Protein AF-A0A382B1I5-F1 (afdb_monomer_lite)

Sequence (67 aa):
MNEYFDNLLKATGNEFGSKVSDGVEAGDVSGYIDTGSYILNALISGDIYGGIPTNKITAFAGETATG

Organism: NCBI:txid408172

Radius of gyration: 17.95 Å; chains: 1; bounding box: 40×22×45 Å

Foldseek 3Di:
DVVVVVVVVVVVPDPQDDDVVVPRVVPDQPAADDPVALVQQCVQPVGSPHHHRPPDDDDDDDDPPPD

Structure (mmCIF, N/CA/C/O backbone):
data_AF-A0A382B1I5-F1
#
_entry.id   AF-A0A382B1I5-F1
#
loop_
_atom_site.group_PDB
_atom_site.id
_atom_site.type_symbol
_atom_site.label_atom_id
_atom_site.label_alt_id
_atom_site.label_comp_id
_atom_site.label_asym_id
_atom_site.label_entity_id
_atom_site.label_seq_id
_atom_site.pdbx_PDB_ins_code
_atom_site.Cartn_x
_atom_site.Cartn_y
_atom_site.Cartn_z
_atom_site.occupancy
_atom_site.B_iso_or_equiv
_atom_site.auth_seq_id
_atom_site.auth_comp_id
_atom_site.auth_asym_id
_atom_site.auth_atom_id
_atom_site.pdbx_PDB_model_num
ATOM 1 N N . MET A 1 1 ? -18.619 -12.248 26.333 1.00 54.59 1 MET A N 1
ATOM 2 C CA . MET A 1 1 ? -17.174 -11.982 26.138 1.00 54.59 1 MET A CA 1
ATOM 3 C C . MET A 1 1 ? -16.900 -10.504 25.845 1.00 54.59 1 MET A C 1
ATOM 5 O O . MET A 1 1 ? -15.960 -9.974 26.415 1.00 54.59 1 MET A O 1
ATOM 9 N N . ASN A 1 2 ? -17.741 -9.818 25.056 1.00 59.06 2 ASN A N 1
ATOM 10 C CA . ASN A 1 2 ? -17.580 -8.386 24.740 1.00 59.06 2 ASN A CA 1
ATOM 11 C C . ASN A 1 2 ? -17.541 -7.461 25.974 1.00 59.06 2 ASN A C 1
ATOM 13 O O . ASN A 1 2 ? -16.645 -6.631 26.067 1.00 59.06 2 ASN A O 1
ATOM 17 N N . GLU A 1 3 ? -18.416 -7.677 26.964 1.00 72.12 3 GLU A N 1
ATOM 18 C CA . GLU A 1 3 ? -18.477 -6.833 28.174 1.00 72.12 3 GLU A CA 1
ATOM 19 C C . GLU A 1 3 ? -17.215 -6.887 29.051 1.00 72.12 3 GLU A C 1
ATOM 21 O O . GLU A 1 3 ? -16.926 -5.940 29.777 1.00 72.12 3 GLU A O 1
ATOM 26 N N . TYR A 1 4 ? -16.440 -7.976 28.999 1.00 75.00 4 TYR A N 1
ATOM 27 C CA . TYR A 1 4 ? -15.224 -8.110 29.808 1.00 75.00 4 TYR A CA 1
ATOM 28 C C . TYR A 1 4 ? -14.128 -7.145 29.342 1.00 75.00 4 TYR A C 1
ATOM 30 O O . TYR A 1 4 ? -13.503 -6.471 30.158 1.00 75.00 4 TYR A O 1
ATOM 38 N N . PHE A 1 5 ? -13.937 -7.037 28.026 1.00 69.44 5 PHE A N 1
ATOM 39 C CA . PHE A 1 5 ? -12.955 -6.127 27.440 1.00 69.44 5 PHE A CA 1
ATOM 40 C C . PHE A 1 5 ? -13.361 -4.661 27.610 1.00 69.44 5 PHE A C 1
ATOM 42 O O . PHE A 1 5 ? -12.503 -3.831 27.894 1.00 69.44 5 PHE A O 1
ATOM 49 N N . ASP A 1 6 ? -14.659 -4.356 27.528 1.00 70.12 6 ASP A N 1
ATOM 50 C CA . ASP A 1 6 ? -15.171 -2.999 27.762 1.00 70.12 6 ASP A CA 1
ATOM 51 C C . ASP A 1 6 ? -14.985 -2.555 29.219 1.00 70.12 6 ASP A C 1
ATOM 53 O O . ASP A 1 6 ? -14.620 -1.409 29.486 1.00 70.12 6 ASP A O 1
ATOM 57 N N . ASN A 1 7 ? -15.180 -3.467 30.175 1.00 72.81 7 ASN A N 1
ATOM 58 C CA . ASN A 1 7 ? -14.942 -3.192 31.591 1.00 72.81 7 ASN A CA 1
ATOM 59 C C . ASN A 1 7 ? -1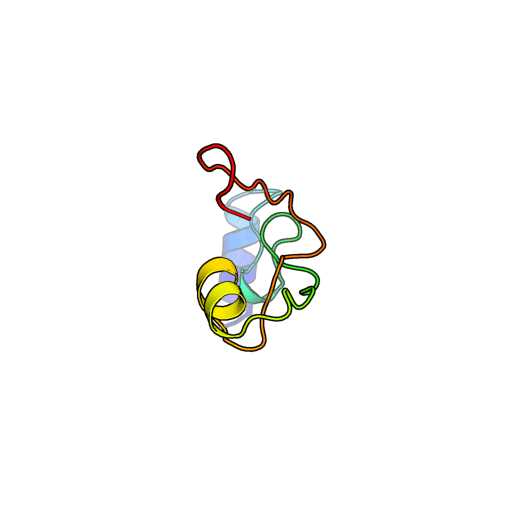3.446 -3.058 31.918 1.00 72.81 7 ASN A C 1
ATOM 61 O O . ASN A 1 7 ? -13.081 -2.214 32.736 1.00 72.81 7 ASN A O 1
ATOM 65 N N . LEU A 1 8 ? -12.577 -3.834 31.258 1.00 72.12 8 LEU A N 1
ATOM 66 C CA . LEU A 1 8 ? -11.123 -3.686 31.377 1.00 72.12 8 LEU A CA 1
ATOM 67 C C . LEU A 1 8 ? -10.641 -2.336 30.840 1.00 72.12 8 LEU A C 1
ATOM 69 O O . LEU A 1 8 ? -9.901 -1.654 31.542 1.00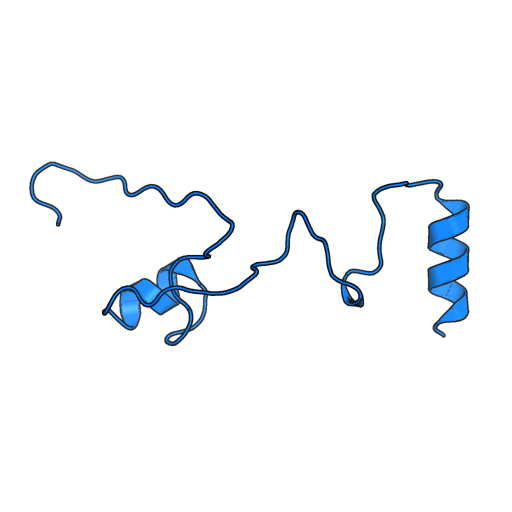 72.12 8 LEU A O 1
ATOM 73 N N . LEU A 1 9 ? -11.089 -1.921 29.649 1.00 68.44 9 LEU A N 1
ATOM 74 C CA . LEU A 1 9 ? -10.751 -0.611 29.074 1.00 68.44 9 LEU A CA 1
ATOM 75 C C . LEU A 1 9 ? -11.150 0.543 30.006 1.00 68.44 9 LEU A C 1
ATOM 77 O O . LEU A 1 9 ? -10.365 1.459 30.227 1.00 68.44 9 LEU A O 1
ATOM 81 N N . LYS A 1 10 ? -12.349 0.479 30.602 1.00 68.75 10 LYS A N 1
ATOM 82 C CA . LYS A 1 10 ? -12.809 1.489 31.569 1.00 68.75 10 LYS A CA 1
ATOM 83 C C . LYS A 1 10 ? -11.964 1.515 32.844 1.00 68.75 10 LYS A C 1
ATOM 85 O O . LYS A 1 10 ? -11.741 2.588 33.394 1.00 68.75 10 LYS A O 1
ATOM 90 N N . ALA A 1 11 ? -11.495 0.359 33.314 1.00 68.31 11 ALA A N 1
ATOM 91 C CA . ALA A 1 11 ? -10.677 0.255 34.521 1.00 68.31 11 ALA A CA 1
ATOM 92 C C . ALA A 1 11 ? -9.227 0.730 34.318 1.00 68.31 11 ALA A C 1
ATOM 94 O O . ALA A 1 11 ? -8.597 1.160 35.282 1.00 68.31 11 ALA A O 1
ATOM 95 N N . THR A 1 12 ? -8.690 0.666 33.093 1.00 66.06 12 THR A N 1
ATOM 96 C CA . THR A 1 12 ? -7.313 1.111 32.811 1.00 66.06 12 THR A CA 1
ATOM 97 C C . THR A 1 12 ? -7.176 2.631 32.725 1.00 66.06 12 THR A C 1
ATOM 99 O O . THR A 1 12 ? -6.056 3.129 32.797 1.00 66.06 12 THR A O 1
ATOM 102 N N . GLY A 1 13 ? -8.285 3.371 32.579 1.00 58.94 13 GLY A N 1
ATOM 103 C CA . GLY A 1 13 ? -8.280 4.837 32.497 1.00 58.94 13 GLY A CA 1
ATOM 104 C C . GLY A 1 13 ? -7.490 5.391 31.306 1.00 58.94 13 GLY A C 1
ATOM 105 O O . GLY A 1 13 ? -7.128 6.563 31.310 1.00 58.94 13 GLY A O 1
ATOM 106 N N . ASN A 1 14 ? -7.185 4.554 30.309 1.00 63.59 14 ASN A N 1
ATOM 107 C CA . ASN A 1 14 ? -6.381 4.942 29.161 1.00 63.59 14 ASN A CA 1
ATOM 108 C C . ASN A 1 14 ? -7.274 5.526 28.060 1.00 63.59 14 ASN A C 1
ATOM 110 O O . ASN A 1 14 ? -7.902 4.798 27.297 1.00 63.59 14 ASN A O 1
ATOM 114 N N . GLU A 1 15 ? -7.280 6.850 27.969 1.00 58.12 15 GLU A N 1
ATOM 115 C CA . GLU A 1 15 ? -7.969 7.671 26.964 1.00 58.12 15 GLU A CA 1
ATOM 116 C C . GLU A 1 15 ? -7.554 7.394 25.502 1.00 58.12 15 GLU A C 1
ATOM 118 O O . GLU A 1 15 ? -8.265 7.792 24.584 1.00 58.12 15 GLU A O 1
ATOM 123 N N . PHE A 1 16 ? -6.469 6.643 25.277 1.00 57.84 16 PHE A N 1
ATOM 124 C CA . PHE A 1 16 ? -6.015 6.193 23.952 1.00 57.84 16 PHE A CA 1
ATOM 125 C C . PHE A 1 16 ? -6.126 4.674 23.744 1.00 57.84 16 PHE A C 1
ATOM 127 O O . PHE A 1 16 ? -5.777 4.163 22.680 1.00 57.84 16 PHE A O 1
ATOM 134 N N . GLY A 1 17 ? -6.568 3.925 24.757 1.00 56.12 17 GLY A N 1
ATOM 135 C CA . GLY A 1 17 ? -6.737 2.480 24.664 1.00 56.12 17 GLY A CA 1
ATOM 136 C C . GLY A 1 17 ? -8.103 2.139 24.087 1.00 56.12 17 GLY A C 1
ATOM 137 O O . GLY A 1 17 ? -9.082 2.155 24.822 1.00 56.12 17 GLY A O 1
ATOM 138 N N . SER A 1 18 ? -8.177 1.804 22.799 1.00 64.06 18 SER A N 1
ATOM 139 C CA . SER A 1 18 ? -9.365 1.220 22.162 1.00 64.06 18 SER A CA 1
ATOM 140 C C . SER A 1 18 ? -9.163 -0.278 21.906 1.00 64.06 18 SER A C 1
ATOM 142 O O . SER A 1 18 ? -8.042 -0.798 21.961 1.00 64.06 18 SER A O 1
ATOM 144 N N . LYS A 1 19 ? -10.248 -1.014 21.632 1.00 61.66 19 LYS A N 1
ATOM 145 C CA . LYS A 1 19 ? -10.097 -2.354 21.058 1.00 61.66 19 LYS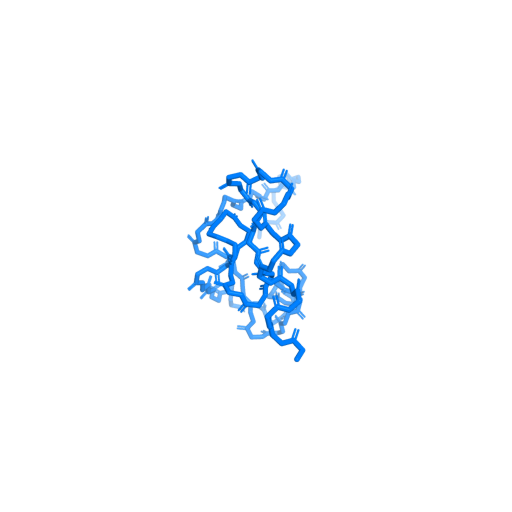 A CA 1
ATOM 146 C C . LYS A 1 19 ? -9.464 -2.192 19.680 1.00 61.66 19 LYS A C 1
ATOM 148 O O . LYS A 1 19 ? 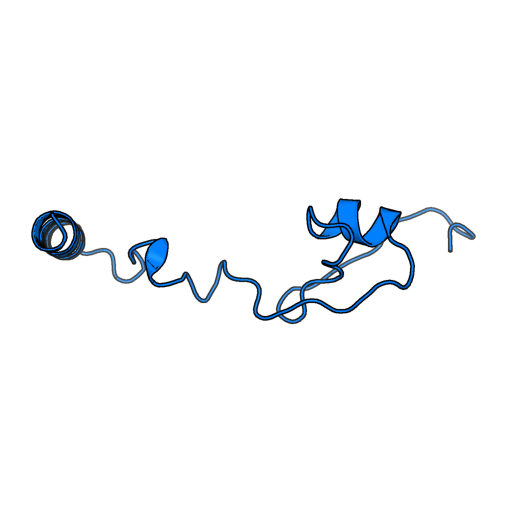-9.965 -1.428 18.867 1.00 61.66 19 LYS A O 1
ATOM 153 N N . VAL A 1 20 ? -8.424 -2.974 19.387 1.00 61.59 20 VAL A N 1
ATOM 154 C CA . VAL A 1 20 ? -7.792 -2.996 18.052 1.00 61.59 20 VAL A CA 1
ATOM 155 C C . VAL A 1 20 ? -8.814 -3.330 16.953 1.00 61.59 20 VAL A C 1
ATOM 157 O O . VAL A 1 20 ? -8.668 -2.882 15.824 1.00 61.59 20 VAL A O 1
ATOM 160 N N . SER A 1 21 ? -9.886 -4.063 17.288 1.00 59.34 21 SER A N 1
ATOM 161 C CA . SER A 1 21 ? -11.002 -4.346 16.375 1.00 59.34 21 SER A CA 1
ATOM 162 C C . SER A 1 21 ? -11.803 -3.116 15.949 1.00 59.34 21 SER A C 1
ATOM 164 O O . SER A 1 21 ? -12.421 -3.153 14.891 1.00 59.34 21 SER A O 1
ATOM 166 N N . ASP A 1 22 ? -11.821 -2.062 16.765 1.00 62.44 22 ASP A N 1
ATOM 167 C CA . ASP A 1 22 ? -12.612 -0.849 16.522 1.00 62.44 22 ASP A CA 1
ATOM 168 C C . ASP A 1 22 ? -11.810 0.198 15.729 1.00 62.44 22 ASP A C 1
ATOM 170 O O . ASP A 1 22 ? -12.306 1.286 15.443 1.00 62.44 22 ASP A O 1
ATOM 174 N N . GLY A 1 23 ? -10.582 -0.158 15.345 1.00 58.19 23 GLY A N 1
ATOM 175 C CA . GLY A 1 23 ? -9.646 0.699 14.644 1.00 58.19 23 GLY A CA 1
ATOM 176 C C . GLY A 1 23 ? -8.883 1.630 15.583 1.00 58.19 23 GLY A C 1
ATOM 177 O O . GLY A 1 23 ? -9.339 2.019 16.664 1.00 58.19 23 GLY A O 1
ATOM 178 N N . VAL A 1 24 ? -7.671 1.977 15.172 1.00 67.50 24 VAL A N 1
ATOM 179 C CA . VAL A 1 24 ? -6.827 2.957 15.861 1.00 67.50 24 VAL A CA 1
ATOM 180 C C . VAL A 1 24 ? -6.568 4.066 14.856 1.00 67.50 24 VAL A C 1
ATOM 182 O O . VAL A 1 24 ? -5.745 3.876 13.971 1.00 67.50 24 VAL A O 1
ATOM 185 N N . GLU A 1 25 ? -7.221 5.228 14.976 1.00 63.25 25 GLU A N 1
ATOM 186 C CA . GLU A 1 25 ? -7.117 6.313 13.970 1.00 63.25 25 GLU A CA 1
ATOM 187 C C . GLU A 1 25 ? -5.667 6.698 13.628 1.00 63.25 25 GLU A C 1
ATOM 189 O O . GLU A 1 25 ? -5.343 6.999 12.479 1.00 63.25 25 GLU A O 1
ATOM 194 N N . ALA A 1 26 ? -4.764 6.652 14.611 1.00 62.19 26 ALA A N 1
ATOM 195 C CA . ALA A 1 26 ? -3.346 6.919 14.389 1.00 62.19 26 ALA A CA 1
ATOM 196 C C . ALA A 1 26 ? -2.624 5.779 13.639 1.00 62.19 26 ALA A C 1
ATOM 198 O O . ALA A 1 26 ? -1.712 6.030 12.843 1.00 62.19 26 ALA A O 1
ATOM 199 N N . GLY A 1 27 ? -3.024 4.530 13.888 1.00 63.41 27 GLY A N 1
ATOM 200 C CA . GLY A 1 27 ? -2.379 3.320 13.378 1.00 63.41 27 GLY A CA 1
ATOM 201 C C . GLY A 1 27 ? -2.941 2.829 12.046 1.00 63.41 27 GLY A C 1
ATOM 202 O O . GLY A 1 27 ? -2.174 2.348 11.214 1.00 63.41 27 GLY A O 1
ATOM 203 N N . ASP A 1 28 ? -4.238 3.007 11.805 1.00 73.12 28 ASP A N 1
ATOM 204 C CA . ASP A 1 28 ? -4.902 2.461 10.630 1.00 73.12 28 ASP A CA 1
ATOM 205 C C . ASP A 1 28 ? -4.504 3.181 9.347 1.00 73.12 28 ASP A C 1
ATOM 207 O O . ASP A 1 28 ? -4.217 4.388 9.308 1.00 73.12 28 ASP A O 1
ATOM 211 N N . VAL A 1 29 ? -4.469 2.398 8.275 1.00 79.56 29 VAL A N 1
ATOM 212 C CA . VAL A 1 29 ? -4.246 2.881 6.918 1.00 79.56 29 VAL A CA 1
ATOM 213 C C . VAL A 1 29 ? -5.609 3.134 6.292 1.00 79.56 29 VAL A C 1
ATOM 215 O O . VAL A 1 29 ? -6.417 2.222 6.155 1.00 79.56 29 VAL A O 1
ATOM 218 N N . SER A 1 30 ? -5.874 4.380 5.899 1.00 81.75 30 SER A N 1
ATOM 219 C CA . SER A 1 30 ? -7.173 4.767 5.327 1.00 81.75 30 SER A CA 1
ATOM 220 C C . SER A 1 30 ? -7.380 4.259 3.895 1.00 81.75 30 SER A C 1
ATOM 222 O O . SER A 1 30 ? -8.483 4.338 3.362 1.00 81.75 30 SER A O 1
ATOM 224 N N . GLY A 1 31 ? -6.311 3.796 3.246 1.00 86.31 31 GLY A N 1
ATOM 225 C CA . GLY A 1 31 ? -6.311 3.302 1.875 1.00 86.31 31 GLY A CA 1
ATOM 226 C C . GLY A 1 31 ? -4.918 3.320 1.254 1.00 86.31 31 GLY A C 1
ATOM 227 O O . GLY A 1 31 ? -3.969 3.859 1.833 1.00 86.31 31 GLY A O 1
ATOM 228 N N . TYR A 1 32 ? -4.812 2.771 0.046 1.00 91.69 32 TYR A N 1
ATOM 229 C CA . TYR A 1 32 ? -3.553 2.610 -0.673 1.00 91.69 32 TYR A CA 1
ATOM 230 C C . TYR A 1 32 ? -3.597 3.222 -2.076 1.00 91.69 32 TYR A C 1
ATOM 232 O O . TYR A 1 32 ? -4.632 3.195 -2.740 1.00 91.69 32 TYR A O 1
ATOM 240 N N . ILE A 1 33 ? -2.449 3.722 -2.530 1.00 90.94 33 ILE A N 1
ATOM 241 C CA . ILE A 1 33 ? -2.211 4.194 -3.897 1.00 90.94 33 ILE A CA 1
ATOM 242 C C . ILE A 1 33 ? -1.266 3.207 -4.582 1.00 90.94 33 ILE A C 1
ATOM 244 O O . ILE A 1 33 ? -0.181 2.948 -4.064 1.00 90.94 33 ILE A O 1
ATOM 248 N N . ASP A 1 34 ? -1.662 2.668 -5.734 1.00 93.56 34 ASP A N 1
ATOM 249 C CA . ASP A 1 34 ? -0.828 1.750 -6.516 1.00 93.56 34 ASP A CA 1
ATOM 250 C C . ASP A 1 34 ? 0.474 2.428 -6.979 1.00 93.56 34 ASP A C 1
ATOM 252 O O . ASP A 1 34 ? 0.461 3.554 -7.479 1.00 93.56 34 ASP A O 1
ATOM 256 N N . THR A 1 35 ? 1.601 1.733 -6.818 1.00 90.88 35 THR A N 1
ATOM 257 C CA . THR A 1 35 ? 2.913 2.206 -7.281 1.00 90.88 35 THR A CA 1
ATOM 258 C C . THR A 1 35 ? 3.185 1.887 -8.753 1.00 90.88 35 THR A C 1
ATOM 260 O O . THR A 1 35 ? 4.182 2.355 -9.301 1.00 90.88 35 THR A O 1
ATOM 263 N N . GLY A 1 36 ? 2.334 1.079 -9.400 1.00 93.69 36 GLY A N 1
ATOM 264 C CA . GLY A 1 36 ? 2.543 0.574 -10.761 1.00 93.69 36 GLY A CA 1
ATOM 265 C C . GLY A 1 36 ? 3.501 -0.622 -10.833 1.00 93.69 36 GLY A C 1
ATOM 266 O O . GLY A 1 36 ? 3.806 -1.109 -11.922 1.00 93.69 36 GLY A O 1
ATOM 267 N N . SER A 1 37 ? 3.972 -1.118 -9.684 1.00 91.88 37 SER A N 1
ATOM 268 C CA . SER A 1 37 ? 4.817 -2.305 -9.560 1.00 91.88 37 SER A CA 1
ATOM 269 C C . SER A 1 37 ? 4.278 -3.221 -8.464 1.00 91.88 37 SER A C 1
ATOM 271 O O . SER A 1 37 ? 4.312 -2.879 -7.284 1.00 91.88 37 SER A O 1
ATOM 273 N N . TYR A 1 38 ? 3.844 -4.430 -8.838 1.00 94.31 38 TYR A N 1
ATOM 274 C CA . TYR A 1 38 ? 3.340 -5.433 -7.888 1.00 94.31 38 TYR A CA 1
ATOM 275 C C . TYR A 1 38 ? 4.361 -5.805 -6.806 1.00 94.31 38 TYR A C 1
ATOM 277 O O . TYR A 1 38 ? 3.993 -6.095 -5.669 1.00 94.31 38 TYR A O 1
ATOM 285 N N . ILE A 1 39 ? 5.651 -5.788 -7.151 1.00 94.56 39 ILE A N 1
ATOM 286 C CA . ILE A 1 39 ? 6.728 -6.089 -6.203 1.00 94.56 39 ILE A CA 1
ATOM 287 C C . ILE A 1 39 ? 6.898 -4.940 -5.206 1.00 94.56 39 ILE A C 1
ATOM 289 O O . ILE A 1 39 ? 7.032 -5.186 -4.010 1.00 94.56 39 ILE A O 1
ATOM 293 N N . LEU A 1 40 ? 6.866 -3.692 -5.678 1.00 93.56 40 LEU A N 1
ATOM 294 C CA . LEU A 1 40 ? 7.001 -2.524 -4.808 1.00 93.56 40 LEU A CA 1
ATOM 295 C C . LEU A 1 40 ? 5.784 -2.371 -3.884 1.00 93.56 40 LEU A C 1
ATOM 297 O O . LEU A 1 40 ? 5.941 -2.080 -2.701 1.00 93.56 40 LEU A O 1
ATOM 301 N N . ASN A 1 41 ? 4.595 -2.665 -4.406 1.00 93.88 41 ASN A N 1
ATOM 302 C CA . ASN A 1 41 ? 3.355 -2.784 -3.649 1.00 93.88 41 ASN A CA 1
ATOM 303 C C . ASN A 1 41 ? 3.484 -3.774 -2.483 1.00 93.88 41 ASN A C 1
ATOM 305 O O . ASN A 1 41 ? 3.304 -3.391 -1.325 1.00 93.88 41 ASN A O 1
ATOM 309 N N . ALA A 1 42 ? 3.916 -5.007 -2.765 1.00 93.06 42 ALA A N 1
ATOM 310 C CA . ALA A 1 42 ? 4.098 -6.029 -1.735 1.00 93.06 42 ALA A CA 1
ATOM 311 C C . ALA A 1 42 ? 5.134 -5.636 -0.671 1.00 93.06 42 ALA A C 1
ATOM 313 O O . ALA A 1 42 ? 4.942 -5.931 0.507 1.00 93.06 42 ALA A O 1
ATOM 314 N N . LEU A 1 43 ? 6.217 -4.959 -1.065 1.00 91.19 43 LEU A N 1
ATOM 315 C CA . LEU A 1 43 ? 7.268 -4.522 -0.141 1.00 91.19 43 LEU A CA 1
ATOM 316 C C . LEU A 1 43 ? 6.806 -3.412 0.810 1.00 91.19 43 LEU A C 1
ATOM 318 O O . LEU A 1 43 ? 7.220 -3.397 1.967 1.00 91.19 43 LEU A O 1
ATOM 322 N N . ILE A 1 44 ? 5.980 -2.480 0.331 1.00 90.44 44 ILE A N 1
ATOM 323 C CA . ILE A 1 44 ? 5.551 -1.312 1.113 1.00 90.44 44 ILE A CA 1
ATOM 324 C C . ILE A 1 44 ? 4.306 -1.624 1.951 1.00 90.44 44 ILE A C 1
ATOM 326 O O . ILE A 1 44 ? 4.198 -1.149 3.081 1.00 90.44 44 ILE A O 1
ATOM 330 N N . SER A 1 45 ? 3.366 -2.406 1.417 1.00 89.12 45 SER A N 1
ATOM 331 C CA . SER A 1 45 ? 2.057 -2.632 2.044 1.00 89.12 45 SER A CA 1
ATOM 332 C C . SER A 1 45 ? 1.868 -4.029 2.645 1.00 89.12 45 SER A C 1
ATOM 334 O O . SER A 1 45 ? 0.941 -4.224 3.429 1.00 89.12 45 SER A O 1
ATOM 336 N N . GLY A 1 46 ? 2.713 -5.001 2.281 1.00 89.00 46 GLY A N 1
ATOM 337 C CA . GLY A 1 46 ? 2.514 -6.418 2.602 1.00 89.00 46 GLY A CA 1
ATOM 338 C C . GLY A 1 46 ? 1.527 -7.153 1.681 1.00 89.00 46 GLY A C 1
ATOM 339 O O . GLY A 1 46 ? 1.314 -8.349 1.867 1.00 89.00 46 GLY A O 1
ATOM 340 N N . ASP A 1 47 ? 0.952 -6.475 0.683 1.00 89.06 47 ASP A N 1
ATOM 341 C CA . ASP A 1 47 ? 0.027 -7.026 -0.314 1.00 89.06 47 ASP A CA 1
ATOM 342 C C . ASP A 1 47 ? 0.453 -6.582 -1.725 1.00 89.06 47 ASP A C 1
ATOM 344 O O . ASP A 1 47 ? 0.826 -5.434 -1.948 1.00 89.06 47 ASP A O 1
ATOM 348 N N . ILE A 1 48 ? 0.378 -7.473 -2.715 1.00 92.56 48 ILE A N 1
ATOM 349 C CA . ILE A 1 48 ? 0.653 -7.137 -4.122 1.00 92.56 48 ILE A CA 1
ATOM 350 C C . ILE A 1 48 ? -0.340 -6.103 -4.681 1.00 92.56 48 ILE A C 1
ATOM 352 O O . ILE A 1 48 ? -0.005 -5.380 -5.623 1.00 92.56 48 ILE A O 1
ATOM 356 N N . TYR A 1 49 ? -1.542 -6.009 -4.106 1.00 92.06 49 TYR A N 1
ATOM 357 C CA . TYR A 1 49 ? -2.561 -5.019 -4.472 1.00 92.06 49 TYR A CA 1
ATOM 358 C C . TYR A 1 49 ? -2.610 -3.817 -3.520 1.00 92.06 49 TYR A C 1
ATOM 360 O O . TYR A 1 49 ? -3.329 -2.854 -3.790 1.00 92.06 49 TYR A O 1
ATOM 368 N N . GLY A 1 50 ? -1.849 -3.852 -2.424 1.00 87.38 50 GLY A N 1
ATOM 369 C CA . GLY A 1 50 ? -1.660 -2.720 -1.526 1.00 87.38 50 GLY A CA 1
ATOM 370 C C . GLY A 1 50 ? -0.426 -1.923 -1.941 1.00 87.38 50 GLY A C 1
ATOM 371 O O . GLY A 1 50 ? 0.588 -2.481 -2.329 1.00 87.38 50 GLY A O 1
ATOM 372 N N . GLY A 1 51 ? -0.475 -0.604 -1.863 1.00 92.75 51 GLY A N 1
ATOM 373 C CA . GLY A 1 51 ? 0.598 0.271 -2.337 1.00 92.75 51 GLY A CA 1
ATOM 374 C C . GLY A 1 51 ? 1.060 1.256 -1.273 1.00 92.75 51 GLY A C 1
ATOM 375 O O . GLY A 1 51 ? 1.268 0.897 -0.116 1.00 92.75 51 GLY A O 1
ATOM 376 N N . ILE A 1 52 ? 1.206 2.523 -1.651 1.00 92.44 52 ILE A N 1
ATOM 377 C CA . ILE A 1 52 ? 1.592 3.586 -0.722 1.00 92.44 52 ILE A CA 1
ATOM 378 C C . ILE A 1 52 ? 0.392 3.949 0.170 1.00 92.44 52 ILE A C 1
ATOM 380 O O . ILE A 1 52 ? -0.670 4.286 -0.360 1.00 92.44 52 ILE A O 1
ATOM 384 N N . PRO A 1 53 ? 0.526 3.909 1.508 1.00 91.44 53 PRO A N 1
ATOM 385 C CA . PRO A 1 53 ? -0.538 4.308 2.426 1.00 91.44 53 PRO A CA 1
ATOM 386 C C . PRO A 1 53 ? -0.889 5.796 2.271 1.00 91.44 53 PRO A C 1
ATOM 388 O O . PRO A 1 53 ? -0.034 6.671 2.393 1.00 91.44 53 PRO A O 1
ATOM 391 N N . THR A 1 54 ? -2.170 6.090 2.042 1.00 88.25 54 THR A N 1
ATOM 392 C CA . THR A 1 54 ? -2.651 7.439 1.668 1.00 88.25 54 THR A CA 1
ATOM 393 C C . THR A 1 54 ? -2.562 8.448 2.817 1.00 88.25 54 THR A C 1
ATOM 395 O O . THR A 1 54 ? -2.393 9.643 2.594 1.00 88.25 54 THR A O 1
ATOM 398 N N . ASN A 1 55 ? -2.668 7.983 4.062 1.00 87.50 55 ASN A N 1
ATOM 399 C CA . ASN A 1 55 ? -2.660 8.815 5.267 1.00 87.50 55 ASN A CA 1
ATOM 400 C C . ASN A 1 55 ? -1.326 8.773 6.031 1.00 87.50 55 ASN A C 1
ATOM 402 O O . ASN A 1 55 ? -1.295 9.103 7.219 1.00 87.50 55 ASN A O 1
ATOM 406 N N . LYS A 1 56 ? -0.234 8.337 5.392 1.00 86.62 56 LYS A N 1
ATOM 407 C CA . LYS A 1 56 ? 1.099 8.255 6.004 1.00 86.62 56 LYS A CA 1
ATOM 408 C C . LYS A 1 56 ? 2.146 8.902 5.094 1.00 86.62 56 LYS A C 1
ATOM 410 O O . LYS A 1 56 ? 2.004 8.937 3.876 1.00 86.62 56 LYS A O 1
ATOM 415 N N . ILE A 1 57 ? 3.218 9.414 5.695 1.00 88.69 57 ILE A N 1
ATOM 416 C CA . ILE A 1 57 ? 4.354 9.972 4.953 1.00 88.69 57 ILE A CA 1
ATOM 417 C C . ILE A 1 57 ? 5.225 8.813 4.461 1.00 88.69 57 ILE A C 1
ATOM 419 O O . ILE A 1 57 ? 5.659 7.991 5.264 1.00 88.69 57 ILE A O 1
ATOM 423 N N . THR A 1 58 ? 5.503 8.772 3.157 1.00 89.38 58 THR A N 1
ATOM 424 C CA . THR A 1 58 ? 6.406 7.790 2.534 1.00 89.38 58 THR A CA 1
ATOM 425 C C . THR A 1 58 ? 7.615 8.516 1.956 1.00 89.38 58 THR A C 1
ATOM 427 O O . THR A 1 58 ? 7.455 9.460 1.186 1.00 89.38 58 THR A O 1
ATOM 430 N N . ALA A 1 59 ? 8.823 8.097 2.338 1.00 90.19 59 ALA A N 1
ATOM 431 C CA . ALA A 1 59 ? 10.078 8.669 1.860 1.00 90.19 59 ALA A CA 1
ATOM 432 C C . ALA A 1 59 ? 10.904 7.599 1.141 1.00 90.19 59 ALA A C 1
ATOM 434 O O . ALA A 1 59 ? 11.077 6.496 1.657 1.00 90.19 59 ALA A O 1
ATOM 435 N N . PHE A 1 60 ? 11.436 7.944 -0.030 1.00 89.12 60 PHE A N 1
ATOM 436 C CA . PHE A 1 60 ? 12.350 7.092 -0.785 1.00 89.12 60 PHE A CA 1
ATOM 437 C C . PHE A 1 60 ? 13.783 7.575 -0.574 1.00 89.12 60 PHE A C 1
ATOM 439 O O . PHE A 1 60 ? 14.072 8.760 -0.737 1.00 89.12 60 PHE A O 1
ATOM 446 N N . ALA A 1 61 ? 14.672 6.657 -0.208 1.00 91.94 61 ALA A N 1
ATOM 447 C CA . ALA A 1 61 ? 16.093 6.923 -0.036 1.00 91.94 61 ALA A CA 1
ATOM 448 C C . ALA A 1 61 ? 16.893 5.996 -0.957 1.00 91.94 61 ALA A C 1
ATOM 450 O O . ALA A 1 61 ? 16.660 4.789 -0.975 1.00 91.94 61 ALA A O 1
ATOM 451 N N . GLY A 1 62 ? 17.829 6.566 -1.713 1.00 93.12 62 GLY A N 1
ATOM 452 C CA . GLY A 1 62 ? 18.658 5.843 -2.670 1.00 93.12 62 GLY A CA 1
ATOM 453 C C . GLY A 1 62 ? 19.788 6.718 -3.202 1.00 93.12 62 GLY A C 1
ATOM 454 O O . GLY A 1 62 ? 19.784 7.938 -3.028 1.00 93.12 62 GLY A O 1
ATOM 455 N N . GLU A 1 63 ? 20.772 6.083 -3.831 1.00 93.88 63 GLU A N 1
ATOM 456 C CA . GLU A 1 63 ? 21.847 6.781 -4.537 1.00 93.88 63 GLU A CA 1
ATOM 457 C C . GLU A 1 63 ? 21.318 7.482 -5.799 1.00 93.88 63 GLU A C 1
ATOM 459 O O . GLU A 1 63 ? 20.216 7.204 -6.285 1.00 93.88 63 GLU A O 1
ATOM 464 N N . THR A 1 64 ? 22.101 8.406 -6.355 1.00 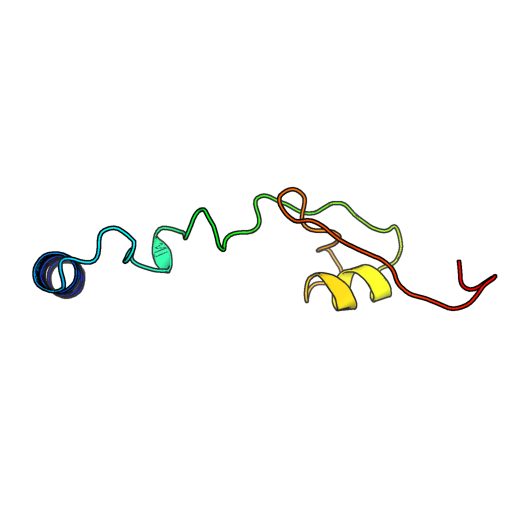90.06 64 THR A N 1
ATOM 465 C CA . THR A 1 64 ? 21.757 9.080 -7.613 1.00 90.06 64 THR A CA 1
ATOM 466 C C . THR A 1 64 ? 21.544 8.053 -8.736 1.00 90.06 64 THR A C 1
ATOM 468 O O . THR A 1 64 ? 22.334 7.126 -8.873 1.00 90.06 64 THR A O 1
ATOM 471 N N . ALA A 1 65 ? 20.513 8.259 -9.569 1.00 89.06 65 ALA A N 1
ATOM 472 C CA . ALA A 1 65 ? 20.135 7.394 -10.701 1.00 89.06 65 ALA A CA 1
ATOM 473 C C . ALA A 1 65 ? 19.568 5.998 -10.339 1.00 89.06 65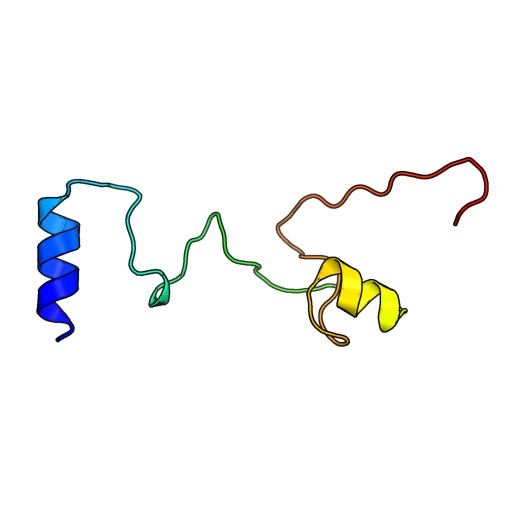 ALA A C 1
ATOM 475 O O . ALA A 1 65 ? 19.747 5.045 -11.091 1.00 89.06 65 ALA A O 1
ATOM 476 N N . THR A 1 66 ? 18.851 5.884 -9.215 1.00 86.75 66 THR A N 1
ATOM 477 C CA . THR A 1 66 ? 18.171 4.646 -8.767 1.00 86.75 66 THR A CA 1
ATOM 478 C C . THR A 1 66 ? 16.670 4.574 -9.094 1.00 86.75 66 THR A C 1
ATOM 480 O O . THR A 1 66 ? 16.021 3.602 -8.714 1.00 86.75 66 THR A O 1
ATOM 483 N N . GLY A 1 67 ? 16.128 5.600 -9.765 1.00 76.94 67 GLY A N 1
ATOM 484 C CA . GLY A 1 67 ? 14.708 5.723 -10.124 1.00 76.94 67 GLY A CA 1
ATOM 485 C C . GLY A 1 67 ? 14.335 5.007 -11.411 1.00 76.94 67 GLY A C 1
ATOM 486 O O . GLY A 1 67 ? 15.083 5.174 -12.400 1.00 76.94 67 GLY A O 1
#

Secondary structure (DSSP, 8-state):
-HHHHHHHHHHHT-TT---GGG--TTT----EE--S-HHHHHHHHSSTT--EETTS-------TT--

pLDDT: mean 79.35, std 13.37, range [54.59, 94.56]